Protein AF-A0A401GCV5-F1 (afdb_monomer_lite)

Structure (mmCIF, N/CA/C/O backbone):
data_AF-A0A401GCV5-F1
#
_entry.id   AF-A0A401GCV5-F1
#
loop_
_atom_site.group_PDB
_atom_site.id
_atom_site.type_symbol
_atom_site.label_atom_id
_atom_site.label_alt_id
_atom_site.label_comp_id
_atom_site.label_asym_id
_atom_site.label_entity_id
_atom_site.label_seq_id
_atom_site.pdbx_PDB_ins_code
_atom_site.Cartn_x
_atom_site.Cartn_y
_atom_site.Cartn_z
_atom_site.occupancy
_atom_site.B_iso_or_equiv
_atom_site.auth_seq_id
_atom_site.auth_comp_id
_atom_site.auth_asym_id
_atom_site.auth_atom_id
_atom_site.pdbx_PDB_model_num
ATOM 1 N N . MET A 1 1 ? -17.778 -11.664 21.104 1.00 56.47 1 MET A N 1
ATOM 2 C CA . MET A 1 1 ? -16.747 -10.662 20.744 1.00 56.47 1 MET A CA 1
ATOM 3 C C . MET A 1 1 ? -17.170 -9.299 21.269 1.00 56.47 1 MET A C 1
ATOM 5 O O . MET A 1 1 ? -18.373 -9.057 21.283 1.00 56.47 1 MET A O 1
ATOM 9 N N . PRO A 1 2 ? -16.244 -8.421 21.695 1.00 77.00 2 PRO A N 1
ATOM 10 C CA . PRO A 1 2 ? -16.592 -7.054 22.079 1.00 77.00 2 PRO A CA 1
ATOM 11 C C . PRO A 1 2 ? -17.279 -6.337 20.908 1.00 77.00 2 PRO A C 1
ATOM 13 O O . PRO A 1 2 ? -16.790 -6.402 19.779 1.00 77.00 2 PRO A O 1
ATOM 16 N N . SER A 1 3 ? -18.398 -5.657 21.162 1.00 80.06 3 SER A N 1
ATOM 17 C CA . SER A 1 3 ? -19.219 -4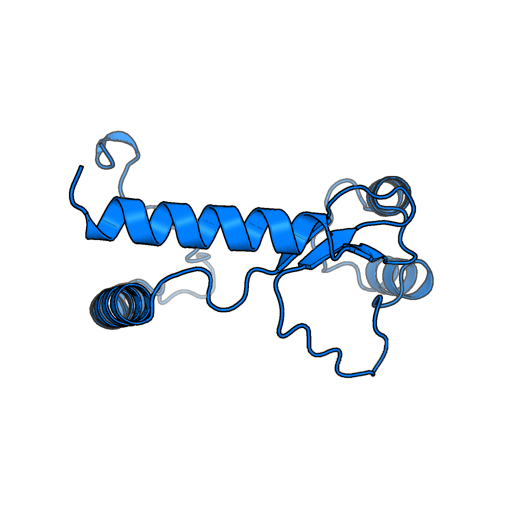.990 20.134 1.00 80.06 3 SER A CA 1
ATOM 18 C C . SER A 1 3 ? -18.423 -4.011 19.261 1.00 80.06 3 SER A C 1
ATOM 20 O O . SER A 1 3 ? -18.640 -3.940 18.054 1.00 80.06 3 SER A O 1
ATOM 22 N N . ALA A 1 4 ? -17.446 -3.318 19.850 1.00 80.56 4 ALA A N 1
ATOM 23 C CA . ALA A 1 4 ? -16.572 -2.378 19.152 1.00 80.56 4 ALA A CA 1
ATOM 24 C C . ALA A 1 4 ? -15.682 -3.046 18.088 1.00 80.56 4 ALA A C 1
ATOM 26 O O . ALA A 1 4 ? -15.477 -2.480 17.018 1.00 80.56 4 ALA A O 1
ATOM 27 N N . VAL A 1 5 ? -15.187 -4.261 18.354 1.00 85.69 5 VAL A N 1
ATOM 28 C CA . VAL A 1 5 ? -14.354 -5.006 17.394 1.00 85.69 5 VAL A CA 1
ATOM 29 C C . VAL A 1 5 ? -15.197 -5.448 16.203 1.00 85.69 5 VAL A C 1
ATOM 31 O O . VAL A 1 5 ? -14.773 -5.297 15.064 1.00 85.69 5 VAL A O 1
ATOM 34 N N . LEU A 1 6 ? -16.417 -5.930 16.456 1.00 89.00 6 LEU A N 1
ATOM 35 C CA . LEU A 1 6 ? -17.340 -6.329 15.393 1.00 89.00 6 LEU A CA 1
ATOM 36 C C . LEU A 1 6 ? -17.688 -5.146 14.474 1.00 89.00 6 LEU A C 1
ATOM 38 O O . LEU A 1 6 ? -17.684 -5.292 13.254 1.00 89.00 6 LEU A O 1
ATOM 42 N N . LEU A 1 7 ? -17.958 -3.973 15.055 1.00 87.75 7 LEU A N 1
ATOM 43 C CA . LEU A 1 7 ? -18.266 -2.760 14.297 1.00 87.75 7 LEU A CA 1
ATOM 44 C C . LEU A 1 7 ? -17.094 -2.331 13.402 1.00 87.75 7 LEU A C 1
ATOM 46 O O . LEU A 1 7 ? -17.298 -1.999 12.237 1.00 87.75 7 LEU A O 1
ATOM 50 N N . GLU A 1 8 ? -15.871 -2.376 13.932 1.00 90.56 8 GLU A N 1
ATOM 51 C CA . GLU A 1 8 ? -14.658 -2.061 13.176 1.00 90.56 8 GLU A CA 1
ATOM 52 C C . GLU A 1 8 ? -14.432 -3.069 12.038 1.00 90.56 8 GLU A C 1
ATOM 54 O O . GLU A 1 8 ? -14.221 -2.658 10.899 1.00 90.56 8 GLU A O 1
ATOM 59 N N . CYS A 1 9 ? -14.581 -4.375 12.292 1.00 93.25 9 CYS A N 1
ATOM 60 C CA . CYS A 1 9 ? -14.503 -5.406 11.252 1.00 93.25 9 CYS A CA 1
ATOM 61 C C . CYS A 1 9 ? -15.529 -5.191 10.130 1.00 93.25 9 CYS A C 1
ATOM 63 O O . CYS A 1 9 ? -15.184 -5.325 8.956 1.00 93.25 9 CYS A O 1
ATOM 65 N N . ASN A 1 10 ? -16.766 -4.819 10.471 1.00 93.00 10 ASN A N 1
ATOM 66 C CA . ASN A 1 10 ? -17.795 -4.507 9.479 1.00 93.00 10 ASN A CA 1
ATOM 67 C C . ASN A 1 10 ? -17.413 -3.284 8.630 1.00 93.00 10 ASN A C 1
ATOM 69 O O . ASN A 1 10 ? -17.598 -3.304 7.415 1.00 93.00 10 ASN A O 1
ATOM 73 N N . GLY A 1 11 ? -16.840 -2.243 9.245 1.00 93.06 11 GLY A N 1
ATOM 74 C CA . GLY A 1 11 ? -16.338 -1.067 8.528 1.00 93.06 11 GLY A CA 1
ATOM 75 C C . GLY A 1 11 ? -15.183 -1.397 7.577 1.00 93.06 11 GLY A C 1
ATOM 76 O O . GLY A 1 11 ? -15.166 -0.931 6.437 1.00 93.06 11 GLY A O 1
ATOM 77 N N . ILE A 1 12 ? -14.255 -2.257 8.008 1.00 95.75 12 ILE A N 1
ATOM 78 C CA . ILE A 1 12 ? -13.159 -2.752 7.165 1.00 95.75 12 ILE A CA 1
ATOM 79 C C . ILE A 1 12 ? -13.722 -3.538 5.973 1.00 95.75 12 ILE A C 1
ATOM 81 O O . ILE A 1 12 ? -13.324 -3.295 4.834 1.00 95.75 12 ILE A O 1
ATOM 85 N N . ALA A 1 13 ? -14.670 -4.448 6.214 1.00 96.12 13 ALA A N 1
ATOM 86 C CA . ALA A 1 13 ? -15.296 -5.240 5.160 1.00 96.12 13 ALA A CA 1
ATOM 87 C C . ALA A 1 13 ? -16.015 -4.358 4.125 1.00 96.12 13 ALA A C 1
ATOM 89 O O . ALA A 1 13 ? -15.831 -4.550 2.923 1.00 96.12 13 ALA A O 1
ATOM 90 N N . ASP A 1 14 ? -16.772 -3.351 4.568 1.00 95.38 14 ASP A N 1
ATOM 91 C CA . ASP A 1 14 ? -17.426 -2.385 3.677 1.00 95.38 14 ASP A CA 1
ATOM 92 C C . ASP A 1 14 ? -16.408 -1.594 2.833 1.00 95.38 14 ASP A C 1
ATOM 94 O O . ASP A 1 14 ? -16.575 -1.457 1.618 1.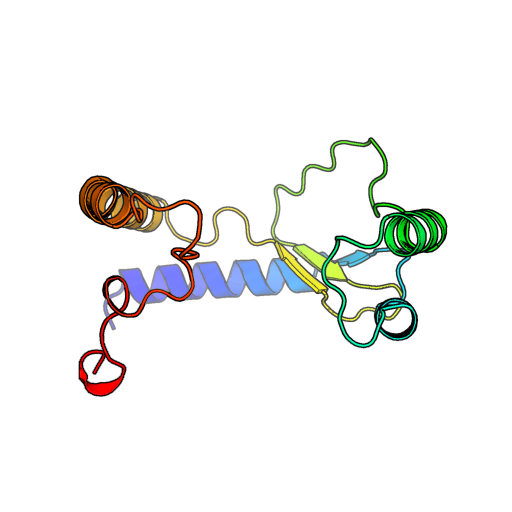00 95.38 14 ASP A O 1
ATOM 98 N N 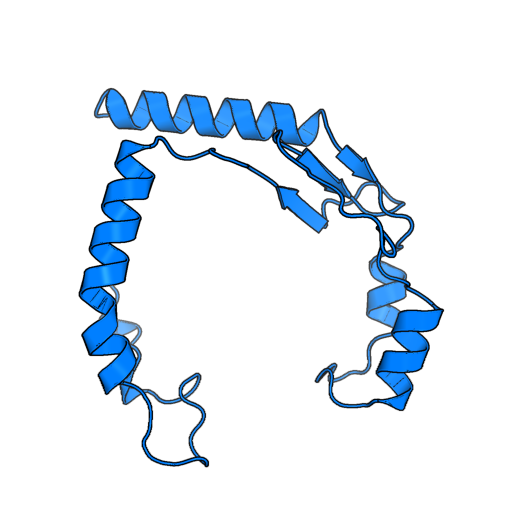. ALA A 1 15 ? -15.305 -1.137 3.435 1.00 96.56 15 ALA A N 1
ATOM 99 C CA . ALA A 1 15 ? -14.237 -0.451 2.709 1.00 96.56 15 ALA A CA 1
ATOM 100 C C . ALA A 1 15 ? -13.579 -1.351 1.649 1.00 96.56 15 ALA A C 1
ATOM 102 O O . ALA A 1 15 ? -13.321 -0.891 0.537 1.00 96.56 15 ALA A O 1
ATOM 103 N N . LEU A 1 16 ? -13.352 -2.632 1.956 1.00 97.06 16 LEU A N 1
ATOM 104 C CA . LEU A 1 16 ? -12.825 -3.607 0.997 1.00 97.06 16 LEU A CA 1
ATOM 105 C C . LEU A 1 16 ? -13.790 -3.820 -0.175 1.00 97.06 16 LEU A C 1
ATOM 107 O O . LEU A 1 16 ? -13.369 -3.800 -1.330 1.00 97.06 16 LEU A O 1
ATOM 111 N N . VAL A 1 17 ? -15.091 -3.956 0.099 1.00 97.50 17 VAL A N 1
ATOM 112 C CA . VAL A 1 17 ? -16.114 -4.084 -0.952 1.00 97.50 17 VAL A CA 1
ATOM 113 C C . VAL A 1 17 ? -16.136 -2.843 -1.846 1.00 97.50 17 VAL A C 1
ATOM 115 O O . VAL A 1 17 ? -16.176 -2.971 -3.072 1.00 97.50 17 VAL A O 1
ATOM 118 N N . LYS A 1 18 ? -16.074 -1.643 -1.258 1.00 97.19 18 LYS A N 1
ATOM 119 C CA . LYS A 1 18 ? -15.979 -0.381 -2.008 1.00 97.19 18 LYS A CA 1
ATOM 120 C C . LYS A 1 18 ? -14.718 -0.328 -2.865 1.00 97.19 18 LYS A C 1
ATOM 122 O O . LYS A 1 18 ? -14.814 0.025 -4.036 1.00 97.19 18 LYS A O 1
ATOM 127 N N . ALA A 1 19 ? -13.575 -0.742 -2.321 1.00 97.62 19 ALA A N 1
ATOM 128 C CA . ALA A 1 19 ? -12.309 -0.754 -3.040 1.00 97.62 19 ALA A CA 1
ATOM 129 C C . ALA A 1 19 ? -12.335 -1.683 -4.261 1.00 97.62 19 ALA A C 1
ATOM 131 O O . ALA A 1 19 ? -11.960 -1.247 -5.346 1.00 97.62 19 ALA A O 1
ATOM 132 N N . ILE A 1 20 ? -12.857 -2.910 -4.122 1.00 96.88 20 ILE A N 1
ATOM 133 C CA . ILE A 1 20 ? -13.020 -3.856 -5.246 1.00 96.88 20 ILE A CA 1
ATOM 134 C C . ILE A 1 20 ? -13.890 -3.255 -6.358 1.00 96.88 20 ILE A C 1
ATOM 136 O O . ILE A 1 20 ? -13.642 -3.473 -7.543 1.00 96.88 20 ILE A O 1
ATOM 140 N N . ARG A 1 21 ? -14.933 -2.508 -5.982 1.00 96.50 21 ARG A N 1
ATOM 141 C CA . ARG A 1 21 ? -15.869 -1.874 -6.924 1.00 96.50 21 ARG A CA 1
ATOM 142 C C . ARG A 1 21 ? -15.325 -0.595 -7.558 1.00 96.50 21 ARG A C 1
ATOM 144 O O . ARG A 1 21 ? -15.922 -0.115 -8.518 1.00 96.50 21 ARG A O 1
ATOM 151 N N . ASN A 1 22 ? -14.216 -0.064 -7.051 1.00 96.19 22 ASN A N 1
ATOM 152 C CA . ASN A 1 22 ? -13.605 1.179 -7.502 1.00 96.19 22 ASN A CA 1
ATOM 153 C C . ASN A 1 22 ? -12.143 0.959 -7.945 1.00 96.19 22 ASN A C 1
ATOM 155 O O . ASN A 1 22 ? -11.212 1.427 -7.282 1.00 96.19 22 ASN A O 1
ATOM 159 N N . PRO A 1 23 ? -11.904 0.207 -9.037 1.00 95.19 23 PRO A N 1
ATOM 160 C CA . PRO A 1 23 ? -10.556 -0.026 -9.525 1.00 95.19 23 PRO A CA 1
ATOM 161 C C . PRO A 1 23 ? -10.007 1.192 -10.279 1.00 95.19 23 PRO A C 1
ATOM 163 O O . PRO A 1 23 ? -10.587 1.646 -11.266 1.00 95.19 23 PRO A O 1
ATOM 166 N N . VAL A 1 24 ? -8.829 1.660 -9.873 1.00 92.94 24 VAL A N 1
ATOM 167 C CA . VAL A 1 24 ? -8.017 2.619 -10.629 1.00 92.94 24 VAL A CA 1
ATOM 168 C C . VAL A 1 24 ? -7.042 1.824 -11.490 1.00 92.94 24 VAL A C 1
ATOM 170 O O . VAL A 1 24 ? -6.130 1.168 -10.984 1.00 92.94 24 VAL A O 1
ATOM 173 N N . ARG A 1 25 ? -7.265 1.845 -12.804 1.00 91.94 25 ARG A N 1
ATOM 174 C CA . ARG A 1 25 ? -6.493 1.050 -13.763 1.00 91.94 25 ARG A CA 1
ATOM 175 C C . ARG A 1 25 ? -5.242 1.790 -14.219 1.00 91.94 25 ARG A C 1
ATOM 177 O O . ARG A 1 25 ? -5.329 2.906 -14.723 1.00 91.94 25 ARG A O 1
ATOM 184 N N . LEU A 1 26 ? -4.103 1.122 -14.098 1.00 89.81 26 LEU A N 1
ATOM 185 C CA . LEU A 1 26 ? -2.818 1.569 -14.613 1.00 89.81 26 LEU A CA 1
ATOM 186 C C . LEU A 1 26 ? -2.593 1.017 -16.027 1.00 89.81 26 LEU A C 1
ATOM 188 O O . LEU A 1 26 ? -3.144 -0.019 -16.402 1.00 89.81 26 LEU A O 1
ATOM 192 N N . GLN A 1 27 ? -1.744 1.692 -16.803 1.00 89.19 27 GLN A N 1
ATOM 193 C CA . GLN A 1 27 ? -1.325 1.223 -18.135 1.00 89.19 27 GLN A CA 1
ATOM 194 C C . GLN A 1 27 ? -0.206 0.174 -18.081 1.00 89.19 27 GLN A C 1
ATOM 196 O O . GLN A 1 27 ? 0.225 -0.333 -19.111 1.00 89.19 27 GLN A O 1
ATOM 201 N N . TRP A 1 28 ? 0.293 -0.133 -16.886 1.00 91.12 28 TRP A N 1
ATOM 202 C CA . TRP A 1 28 ? 1.385 -1.077 -16.698 1.00 91.12 28 TRP A CA 1
ATOM 203 C C . TRP A 1 28 ? 0.921 -2.518 -16.896 1.00 91.12 28 TRP A C 1
ATOM 205 O O . TRP A 1 28 ? -0.175 -2.891 -16.476 1.00 91.12 28 TRP A O 1
ATOM 215 N N . ASP A 1 29 ? 1.801 -3.332 -17.470 1.00 93.44 29 ASP A N 1
ATOM 216 C CA . ASP A 1 29 ? 1.730 -4.789 -17.430 1.00 93.44 29 ASP A CA 1
ATOM 217 C C . ASP A 1 29 ? 2.771 -5.263 -16.419 1.00 93.44 29 ASP A C 1
ATOM 219 O O . ASP A 1 29 ? 3.973 -5.169 -16.681 1.00 93.44 29 ASP A O 1
ATOM 223 N N . ILE A 1 30 ? 2.324 -5.724 -15.249 1.00 91.81 30 ILE A N 1
ATOM 224 C CA . ILE A 1 30 ? 3.259 -6.025 -14.163 1.00 91.81 30 ILE A CA 1
ATOM 225 C C . ILE A 1 30 ? 4.152 -7.233 -14.470 1.00 91.81 30 ILE A C 1
ATOM 227 O O . ILE A 1 30 ? 5.297 -7.246 -14.034 1.00 91.81 30 ILE A O 1
ATOM 231 N N . ASP A 1 31 ? 3.698 -8.198 -15.278 1.00 93.25 31 ASP A N 1
ATOM 232 C CA . ASP A 1 31 ? 4.551 -9.343 -15.640 1.00 93.25 31 ASP A CA 1
ATOM 233 C C . ASP A 1 31 ? 5.692 -8.886 -16.532 1.00 93.25 31 ASP A C 1
ATOM 235 O O . ASP A 1 31 ? 6.855 -9.160 -16.259 1.00 93.25 31 ASP A O 1
ATOM 239 N N . ARG A 1 32 ? 5.372 -8.086 -17.552 1.00 93.50 32 ARG A N 1
ATOM 240 C CA . ARG A 1 32 ? 6.391 -7.532 -18.447 1.00 93.50 32 ARG A CA 1
ATOM 241 C C . ARG A 1 32 ? 7.328 -6.561 -17.734 1.00 93.50 32 ARG A C 1
ATOM 243 O O . ARG A 1 32 ? 8.478 -6.408 -18.156 1.00 93.50 32 ARG A O 1
ATOM 250 N N . TYR A 1 33 ? 6.844 -5.866 -16.704 1.00 91.44 33 TYR A N 1
ATOM 251 C CA . TYR A 1 33 ? 7.695 -5.063 -15.831 1.00 91.44 33 TYR A CA 1
ATOM 252 C C . TYR A 1 33 ? 8.685 -5.960 -15.088 1.00 91.44 33 TYR A C 1
ATOM 254 O O . TYR A 1 33 ? 9.885 -5.718 -15.183 1.00 91.44 33 TYR A O 1
ATOM 262 N N . CYS A 1 34 ? 8.207 -7.031 -14.448 1.00 89.94 34 CYS A N 1
ATOM 263 C CA . CYS A 1 34 ? 9.047 -8.013 -13.763 1.00 89.94 34 CYS A CA 1
ATOM 264 C C . CYS A 1 34 ? 10.085 -8.649 -14.698 1.00 89.94 34 CYS A C 1
ATOM 266 O O . CYS A 1 34 ? 11.249 -8.741 -14.321 1.00 89.94 34 CYS A O 1
ATOM 268 N N . ASP A 1 35 ? 9.710 -8.986 -15.935 1.00 91.06 35 ASP A N 1
ATOM 269 C CA . ASP A 1 35 ? 10.639 -9.500 -16.955 1.00 91.0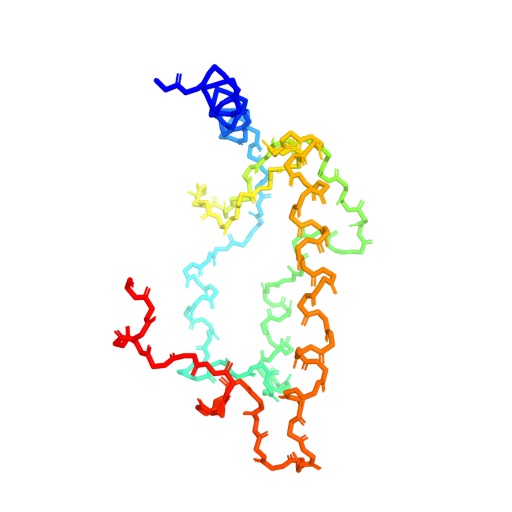6 35 ASP A CA 1
ATOM 270 C C . ASP A 1 35 ? 11.729 -8.487 -17.341 1.00 91.06 35 ASP A C 1
ATOM 272 O O . ASP A 1 35 ? 12.785 -8.856 -17.852 1.00 91.06 35 ASP A O 1
ATOM 276 N N . SER A 1 36 ? 11.462 -7.192 -17.144 1.00 89.38 36 SER A N 1
ATOM 277 C CA . SER A 1 36 ? 12.414 -6.113 -17.429 1.00 89.38 36 SER A CA 1
ATOM 278 C C . SER A 1 36 ? 13.360 -5.836 -16.254 1.00 89.38 36 SER A C 1
ATOM 280 O O . SER A 1 36 ? 14.306 -5.067 -16.419 1.00 89.38 36 SER A O 1
ATOM 282 N N . LEU A 1 37 ? 13.115 -6.418 -15.075 1.00 88.75 37 LEU A N 1
ATOM 283 C CA . LEU A 1 37 ? 13.993 -6.271 -13.918 1.00 88.75 37 LEU A CA 1
ATOM 284 C C . LEU A 1 37 ? 15.248 -7.133 -14.080 1.00 88.75 37 LEU A C 1
ATOM 286 O O . LEU A 1 37 ? 15.228 -8.213 -14.669 1.00 88.75 37 LEU A O 1
ATOM 290 N N . SER A 1 38 ? 16.363 -6.671 -13.517 1.00 81.50 38 SER A N 1
ATOM 291 C CA . SER A 1 38 ? 17.545 -7.520 -13.385 1.00 81.50 38 SER A CA 1
ATOM 292 C C . SER A 1 38 ? 17.301 -8.622 -12.346 1.00 81.50 38 SER A C 1
ATOM 294 O O . SER A 1 38 ? 16.419 -8.520 -11.498 1.00 81.50 38 SER A O 1
ATOM 296 N N . ILE A 1 39 ? 18.154 -9.652 -12.353 1.00 80.81 39 ILE A N 1
ATOM 297 C CA . ILE A 1 39 ? 18.149 -10.737 -11.350 1.00 80.81 39 ILE A CA 1
ATOM 298 C C . ILE A 1 39 ? 18.263 -10.180 -9.914 1.00 80.81 39 ILE A C 1
ATOM 300 O O . ILE A 1 39 ? 17.803 -10.802 -8.959 1.00 80.81 39 ILE A O 1
ATOM 304 N N . GLN A 1 40 ? 18.868 -8.998 -9.758 1.00 81.44 40 GLN A N 1
ATOM 305 C CA . GLN A 1 40 ? 18.996 -8.279 -8.491 1.00 81.44 40 GLN A CA 1
ATOM 306 C C . GLN A 1 40 ? 18.606 -6.806 -8.691 1.00 81.44 40 GLN A C 1
ATOM 308 O O . GLN A 1 40 ? 19.480 -5.966 -8.940 1.00 81.44 40 GLN A O 1
ATOM 313 N N . PRO A 1 41 ? 17.309 -6.469 -8.603 1.00 78.25 41 PRO A N 1
ATOM 314 C CA . PRO A 1 41 ? 16.836 -5.105 -8.781 1.00 78.25 41 PRO A CA 1
ATOM 315 C C . PRO A 1 41 ? 17.143 -4.299 -7.513 1.00 78.25 41 PRO A C 1
ATOM 317 O O . PRO A 1 41 ? 16.355 -4.238 -6.574 1.00 78.25 41 PRO A O 1
ATOM 320 N N . THR A 1 42 ? 18.340 -3.715 -7.451 1.00 84.88 42 THR A N 1
ATOM 321 C CA . THR A 1 42 ? 18.800 -2.938 -6.288 1.00 84.88 42 THR A CA 1
ATOM 322 C C . THR A 1 42 ? 18.334 -1.482 -6.306 1.00 84.88 42 THR A C 1
ATOM 324 O O . THR A 1 42 ? 18.537 -0.774 -5.320 1.00 84.88 42 THR A O 1
ATOM 327 N N . GLY A 1 43 ? 17.767 -1.006 -7.421 1.00 85.56 43 GLY A N 1
ATOM 328 C CA . GLY A 1 43 ? 17.436 0.408 -7.620 1.00 85.56 43 GLY A CA 1
ATOM 329 C C . GLY A 1 43 ? 18.656 1.312 -7.846 1.00 85.56 43 GLY A C 1
ATOM 330 O O . GLY A 1 43 ? 18.530 2.533 -7.846 1.00 85.56 43 GLY A O 1
ATOM 331 N N . GLN A 1 44 ? 19.865 0.746 -7.967 1.00 85.50 44 GLN A N 1
ATOM 332 C CA . GLN A 1 44 ? 21.120 1.515 -8.029 1.00 85.50 44 GLN A CA 1
ATOM 333 C C . GLN A 1 44 ? 21.714 1.603 -9.439 1.00 85.50 44 GLN A C 1
ATOM 335 O O . GLN A 1 44 ? 22.580 2.444 -9.697 1.00 85.50 44 GLN A O 1
ATOM 340 N N . ASN A 1 45 ? 21.270 0.750 -10.365 1.00 88.25 45 ASN A N 1
ATOM 341 C CA . ASN A 1 45 ? 21.751 0.769 -11.741 1.00 88.25 45 ASN A CA 1
ATOM 342 C C . ASN A 1 45 ? 21.035 1.870 -12.531 1.00 88.25 45 ASN A C 1
ATOM 344 O O . ASN A 1 45 ? 20.003 1.628 -13.143 1.00 88.25 45 ASN A O 1
ATOM 348 N N . LYS A 1 46 ? 21.621 3.070 -12.557 1.00 91.50 46 LYS A N 1
ATOM 349 C CA . LYS A 1 46 ? 21.034 4.253 -13.212 1.00 91.50 46 LYS A CA 1
ATOM 350 C C . LYS A 1 46 ? 20.624 4.033 -14.671 1.00 91.50 46 LYS A C 1
ATOM 352 O O . LYS A 1 46 ? 19.653 4.637 -15.105 1.00 91.50 46 LYS A O 1
ATOM 357 N N . VAL A 1 47 ? 21.363 3.211 -15.423 1.00 91.44 47 VAL A N 1
ATOM 358 C CA . VAL A 1 47 ? 21.039 2.929 -16.832 1.00 91.44 47 VAL A CA 1
ATOM 359 C C . VAL A 1 47 ? 19.764 2.097 -16.911 1.00 91.44 47 VAL A C 1
ATOM 361 O O . VAL A 1 47 ? 18.835 2.479 -17.613 1.00 91.44 47 VAL A O 1
ATOM 364 N N . LEU A 1 48 ? 19.693 1.018 -16.127 1.00 90.06 48 LEU A N 1
ATOM 365 C CA . LEU A 1 48 ? 18.499 0.180 -16.043 1.00 90.06 48 LEU A CA 1
ATOM 366 C C . LEU A 1 48 ? 17.293 0.968 -15.515 1.00 90.06 48 LEU A C 1
ATOM 368 O O . LEU A 1 48 ? 16.221 0.882 -16.097 1.00 90.06 48 LEU A O 1
ATOM 372 N N . GLU A 1 49 ? 17.460 1.765 -14.457 1.00 91.38 49 GLU A N 1
ATOM 373 C CA . GLU A 1 49 ? 16.369 2.576 -13.901 1.00 91.38 49 GLU A CA 1
ATOM 374 C C . GLU A 1 49 ? 15.827 3.583 -14.927 1.00 91.38 49 GLU A C 1
ATOM 376 O O . GLU A 1 49 ? 14.616 3.709 -15.077 1.00 91.38 49 GLU A O 1
ATOM 381 N N . ALA A 1 50 ? 16.700 4.238 -15.703 1.00 91.62 50 ALA A N 1
ATOM 382 C CA . ALA A 1 50 ? 16.274 5.145 -16.770 1.00 91.62 50 ALA A CA 1
ATOM 383 C C . ALA A 1 50 ? 15.538 4.409 -17.908 1.00 91.62 50 ALA A C 1
ATOM 385 O O . ALA A 1 50 ? 14.565 4.920 -18.467 1.00 91.62 50 ALA A O 1
ATOM 386 N N . GLU A 1 51 ? 15.974 3.195 -18.259 1.00 91.69 51 GLU A N 1
ATOM 387 C CA . GLU A 1 51 ? 15.272 2.355 -19.234 1.00 91.69 51 GLU A CA 1
ATOM 388 C C . GLU A 1 51 ? 13.898 1.906 -18.725 1.00 91.69 51 GLU A C 1
ATOM 390 O O . GLU A 1 51 ? 12.923 1.938 -19.485 1.00 91.69 51 GLU A O 1
ATOM 395 N N . LEU A 1 52 ? 13.815 1.522 -17.448 1.00 91.44 52 LEU A N 1
ATOM 396 C CA . LEU A 1 52 ? 12.573 1.148 -16.783 1.00 91.44 52 LEU A CA 1
ATOM 397 C C . LEU A 1 52 ? 11.611 2.330 -16.725 1.00 91.44 52 LEU A C 1
ATOM 399 O O . LEU A 1 52 ? 10.469 2.162 -17.128 1.00 91.44 52 LEU A O 1
ATOM 403 N N . GLU A 1 53 ? 12.057 3.518 -16.322 1.00 90.31 53 GLU A N 1
ATOM 404 C CA . GLU A 1 53 ? 11.224 4.725 -16.270 1.00 90.31 53 GLU A CA 1
ATOM 405 C C . GLU A 1 53 ? 10.688 5.109 -17.656 1.00 90.31 53 GLU A C 1
ATOM 407 O O . GLU A 1 53 ? 9.508 5.423 -17.811 1.00 90.31 53 GLU A O 1
ATOM 412 N N . ARG A 1 54 ? 11.516 5.003 -18.703 1.00 89.94 54 ARG A N 1
ATOM 413 C CA . ARG A 1 54 ? 11.082 5.268 -20.083 1.00 89.94 54 ARG A CA 1
ATOM 414 C C . ARG A 1 54 ? 10.017 4.277 -20.559 1.00 89.94 54 ARG A C 1
ATOM 416 O O . ARG A 1 54 ? 9.112 4.656 -21.301 1.00 89.94 54 ARG A O 1
ATOM 423 N N . LYS A 1 55 ? 10.156 2.997 -20.204 1.00 90.38 55 LYS A N 1
ATOM 424 C CA . LYS A 1 55 ? 9.248 1.920 -20.637 1.00 90.38 55 LYS A CA 1
ATOM 425 C C . LYS A 1 55 ? 7.986 1.840 -19.771 1.00 90.38 55 LYS A C 1
ATOM 427 O O . LYS A 1 55 ? 6.922 1.486 -20.274 1.00 90.38 55 LYS A O 1
ATOM 432 N N . TRP A 1 56 ? 8.112 2.189 -18.497 1.00 89.81 56 TRP A N 1
ATOM 433 C CA . TRP A 1 56 ? 7.109 2.079 -17.444 1.00 89.81 56 TRP A CA 1
ATOM 434 C C . TRP A 1 56 ? 7.023 3.408 -16.679 1.00 89.81 56 TRP A C 1
ATOM 436 O O . TRP A 1 56 ? 7.395 3.479 -15.506 1.00 89.81 56 TRP A O 1
ATOM 446 N N . PRO A 1 57 ? 6.556 4.488 -17.332 1.00 87.44 57 PRO A N 1
ATOM 447 C CA . PRO A 1 57 ? 6.519 5.805 -16.711 1.00 87.44 57 PRO A CA 1
ATOM 448 C C . PRO A 1 57 ? 5.566 5.815 -15.512 1.00 87.44 57 PRO A C 1
ATOM 450 O O . PRO A 1 57 ? 4.598 5.041 -15.507 1.00 87.44 57 PRO A O 1
ATOM 453 N N . PRO A 1 58 ? 5.782 6.701 -14.519 1.00 83.62 58 PRO A N 1
ATOM 454 C CA . PRO A 1 58 ? 4.885 6.844 -13.383 1.00 83.62 58 PRO A CA 1
ATOM 455 C C . PRO A 1 58 ? 3.421 6.923 -13.841 1.00 83.62 58 PRO A C 1
ATOM 457 O O . PRO A 1 58 ? 3.088 7.749 -14.695 1.00 83.62 58 PRO A O 1
ATOM 460 N N . PRO A 1 59 ? 2.528 6.083 -13.291 1.00 77.31 59 PRO A N 1
ATOM 461 C CA . PRO A 1 59 ? 1.181 5.882 -13.830 1.00 77.31 59 PRO A CA 1
ATOM 462 C C . PRO A 1 59 ? 0.303 7.139 -13.828 1.00 77.31 59 PRO A C 1
ATOM 464 O O . PRO A 1 59 ? -0.716 7.181 -14.513 1.00 77.31 59 PRO A O 1
ATOM 467 N N . PHE A 1 60 ? 0.685 8.144 -13.045 1.00 78.56 60 PHE A N 1
ATOM 468 C CA . PHE A 1 60 ? -0.074 9.367 -12.812 1.00 78.56 60 PHE A CA 1
ATOM 469 C C . PHE A 1 60 ? 0.652 10.630 -13.307 1.00 78.56 60 PHE A C 1
ATOM 471 O O . PHE A 1 60 ? 0.131 11.734 -13.162 1.00 78.56 60 PHE A O 1
ATOM 478 N N . GLY A 1 61 ? 1.829 10.476 -13.929 1.00 74.19 61 GLY A N 1
ATOM 479 C CA . GLY A 1 61 ? 2.659 11.597 -14.373 1.00 74.19 61 GLY A CA 1
ATOM 480 C C . GLY A 1 61 ? 2.932 12.604 -13.250 1.00 74.19 61 GLY A C 1
ATOM 481 O O . GLY A 1 61 ? 3.133 12.220 -12.101 1.00 74.19 61 GLY A O 1
ATOM 482 N N . GLU A 1 62 ? 2.896 13.895 -13.588 1.00 70.50 62 GLU A N 1
ATOM 483 C CA . GLU A 1 62 ? 3.018 15.011 -12.632 1.00 70.50 62 GLU A CA 1
ATOM 484 C C . GLU A 1 62 ? 1.686 15.382 -11.954 1.00 70.50 62 GLU A C 1
ATOM 486 O O . GLU A 1 62 ? 1.633 16.295 -11.131 1.00 70.50 62 GLU A O 1
ATOM 491 N N . SER A 1 63 ? 0.584 14.710 -12.303 1.00 69.94 63 SER A N 1
ATOM 492 C CA . SER A 1 63 ? -0.723 15.027 -11.731 1.00 69.94 63 SER A CA 1
ATOM 493 C C . SER A 1 63 ? -0.837 14.481 -10.313 1.00 69.94 63 SER A C 1
ATOM 495 O O . SER A 1 63 ? -0.658 13.288 -10.064 1.00 69.94 63 SER A O 1
ATOM 497 N N . GLU A 1 64 ? -1.205 15.352 -9.378 1.00 67.94 64 GLU A N 1
ATOM 498 C CA . GLU A 1 64 ? -1.467 14.973 -7.995 1.00 67.94 64 GLU A CA 1
ATOM 499 C C . GLU A 1 64 ? -2.807 14.223 -7.920 1.00 67.94 64 GLU A C 1
ATOM 501 O O . GLU A 1 64 ? -3.882 14.806 -7.765 1.00 67.94 64 GLU A O 1
ATOM 506 N N . ILE A 1 65 ? -2.769 12.900 -8.100 1.00 75.62 65 ILE A N 1
ATOM 507 C CA . ILE A 1 65 ? -3.978 12.085 -7.990 1.00 75.62 65 ILE A CA 1
ATOM 508 C C . ILE A 1 65 ? -4.309 11.878 -6.521 1.00 75.62 65 ILE A C 1
ATOM 510 O O . ILE A 1 65 ? -3.629 11.167 -5.782 1.00 75.62 65 ILE A O 1
ATOM 514 N N . ARG A 1 66 ? -5.428 12.470 -6.114 1.00 81.81 66 ARG A N 1
ATOM 515 C CA . ARG A 1 66 ? -5.995 12.287 -4.786 1.00 81.81 66 ARG A CA 1
ATOM 516 C C . ARG A 1 66 ? -6.997 11.136 -4.794 1.00 81.81 66 ARG A C 1
ATOM 518 O O . ARG A 1 66 ? -8.100 11.274 -5.311 1.00 81.81 66 ARG A O 1
ATOM 525 N N . ILE A 1 67 ? -6.627 10.019 -4.171 1.00 86.44 67 ILE A N 1
ATOM 526 C CA . ILE A 1 67 ? -7.520 8.874 -3.936 1.00 86.44 67 ILE A CA 1
ATOM 527 C C . ILE A 1 67 ? -8.038 8.972 -2.499 1.00 86.44 67 ILE A C 1
ATOM 529 O O . ILE A 1 67 ? -7.373 8.579 -1.543 1.00 86.44 67 ILE A O 1
ATOM 533 N N . ASP A 1 68 ? -9.210 9.579 -2.336 1.00 90.56 68 ASP A N 1
ATOM 534 C CA . ASP A 1 68 ? -9.821 9.878 -1.036 1.00 90.56 68 ASP A CA 1
ATOM 535 C C . ASP A 1 68 ? -10.876 8.848 -0.591 1.00 90.56 68 ASP A C 1
ATOM 537 O O . ASP A 1 68 ? -11.301 8.871 0.573 1.00 90.56 68 ASP A O 1
ATOM 541 N N . GLN A 1 69 ? -11.260 7.944 -1.497 1.00 93.44 69 GLN A N 1
ATOM 542 C CA . GLN A 1 69 ? -12.168 6.819 -1.281 1.00 93.44 69 GLN A CA 1
ATOM 543 C C . GLN A 1 69 ? -11.430 5.477 -1.374 1.00 93.44 69 GLN A C 1
ATOM 545 O O . GLN A 1 69 ? -10.393 5.397 -2.034 1.00 93.44 69 GLN A O 1
ATOM 550 N N . PRO A 1 70 ? -11.960 4.404 -0.753 1.00 97.00 70 PRO A N 1
ATOM 551 C CA . PRO A 1 70 ? -11.435 3.062 -0.952 1.00 97.00 70 PRO A CA 1
ATOM 552 C C . PRO A 1 70 ? -11.363 2.691 -2.436 1.00 97.00 70 PRO A C 1
ATOM 554 O O . PRO A 1 70 ? -12.336 2.858 -3.176 1.00 97.00 70 PRO A O 1
ATOM 557 N N . ALA A 1 71 ? -10.207 2.195 -2.864 1.00 96.62 71 ALA A N 1
ATOM 558 C CA . ALA A 1 71 ? -9.929 1.826 -4.246 1.00 96.62 71 ALA A CA 1
ATOM 559 C C . ALA A 1 71 ? -8.899 0.695 -4.308 1.00 96.62 71 ALA A C 1
ATOM 561 O O . ALA A 1 71 ? -8.067 0.540 -3.412 1.00 96.62 71 ALA A O 1
ATOM 562 N N . THR A 1 72 ? -8.911 -0.071 -5.392 1.00 97.31 72 THR A N 1
ATOM 563 C CA . THR A 1 72 ? -7.788 -0.947 -5.757 1.00 97.31 72 THR A CA 1
ATOM 564 C C . THR A 1 72 ? -7.015 -0.329 -6.912 1.00 97.31 72 THR A C 1
ATOM 566 O O . THR A 1 72 ? -7.624 0.037 -7.916 1.00 97.31 72 THR A O 1
ATOM 569 N N . LEU A 1 73 ? -5.687 -0.263 -6.820 1.00 94.44 73 LEU A N 1
ATOM 570 C CA . LEU A 1 73 ? -4.848 -0.047 -7.998 1.00 94.44 73 LEU A CA 1
ATOM 571 C C . LEU A 1 73 ? -4.708 -1.375 -8.731 1.00 94.44 73 LEU A C 1
ATOM 573 O O . LEU A 1 73 ? -4.304 -2.370 -8.124 1.00 94.44 73 LEU A O 1
ATOM 577 N N . VAL A 1 74 ? -5.034 -1.389 -10.019 1.00 95.69 74 VAL A N 1
ATOM 578 C CA . VAL A 1 74 ? -4.947 -2.596 -10.845 1.00 95.69 74 VAL A CA 1
ATOM 579 C C . VAL A 1 74 ? -4.102 -2.363 -12.087 1.00 95.69 74 VAL A C 1
ATOM 581 O O . VAL A 1 74 ? -4.098 -1.265 -12.638 1.00 95.69 74 VAL A O 1
ATOM 584 N N . ASP A 1 75 ? -3.402 -3.395 -12.542 1.00 94.62 75 ASP A N 1
ATOM 585 C CA . ASP A 1 75 ? -2.644 -3.352 -13.793 1.00 94.62 75 ASP A CA 1
ATOM 586 C C . ASP A 1 75 ? -3.570 -3.383 -15.029 1.00 94.62 75 ASP A C 1
ATOM 588 O O . ASP A 1 75 ? -4.806 -3.450 -14.929 1.00 94.62 75 ASP A O 1
ATOM 592 N N . MET A 1 76 ? -2.983 -3.364 -16.227 1.00 93.75 76 MET A N 1
ATOM 593 C CA . MET A 1 76 ? -3.754 -3.413 -17.466 1.00 93.75 76 MET A CA 1
ATOM 594 C C . MET A 1 76 ? -4.552 -4.718 -17.636 1.00 93.75 76 MET A C 1
ATOM 596 O O . MET A 1 76 ? -5.551 -4.711 -18.354 1.00 93.75 76 MET A O 1
ATOM 600 N N . HIS A 1 77 ? -4.184 -5.797 -16.945 1.00 96.06 77 HIS A N 1
ATOM 601 C CA . HIS A 1 77 ? -4.872 -7.093 -16.936 1.00 96.06 77 HIS A CA 1
ATOM 602 C C . HIS A 1 77 ? -5.809 -7.266 -15.728 1.00 96.06 77 HIS A C 1
ATOM 604 O O . HIS A 1 77 ? -6.322 -8.358 -15.494 1.00 96.06 77 HIS A O 1
ATOM 610 N N . ARG A 1 78 ? -6.094 -6.179 -14.993 1.00 94.25 78 ARG A N 1
ATOM 611 C CA . ARG A 1 78 ? -6.954 -6.127 -13.794 1.00 94.25 78 ARG A CA 1
ATOM 612 C C . ARG A 1 78 ? -6.418 -6.888 -12.577 1.00 94.25 78 ARG A C 1
ATOM 614 O O . ARG A 1 78 ? -7.182 -7.200 -11.664 1.00 94.25 78 ARG A O 1
ATOM 621 N N . ARG A 1 79 ? -5.118 -7.155 -12.520 1.00 95.50 79 ARG A N 1
ATOM 622 C CA . ARG A 1 79 ? -4.473 -7.721 -11.333 1.00 95.50 79 ARG A CA 1
ATOM 623 C C . ARG A 1 79 ? -4.289 -6.639 -10.291 1.00 95.50 79 ARG A C 1
ATOM 625 O O . ARG A 1 79 ? -3.832 -5.545 -10.610 1.00 95.50 79 ARG A O 1
ATOM 632 N N . ILE A 1 80 ? -4.658 -6.941 -9.051 1.00 95.56 80 ILE A N 1
ATOM 633 C CA . ILE A 1 80 ? -4.565 -5.986 -7.947 1.00 95.56 80 ILE A CA 1
ATOM 634 C C . ILE A 1 80 ? -3.097 -5.819 -7.559 1.00 95.56 80 ILE A C 1
ATOM 636 O O . ILE A 1 80 ? -2.458 -6.769 -7.118 1.00 95.56 80 ILE A O 1
ATOM 640 N N . LEU A 1 81 ? -2.590 -4.597 -7.711 1.00 93.38 81 LEU A N 1
ATOM 641 C CA . LEU A 1 81 ? -1.233 -4.205 -7.331 1.00 93.38 81 LEU A CA 1
ATOM 642 C C . LEU A 1 81 ? -1.197 -3.636 -5.912 1.00 93.38 81 LEU A C 1
ATOM 644 O O . LEU A 1 81 ? -0.258 -3.883 -5.163 1.00 93.38 81 LEU A O 1
ATOM 648 N N . ALA A 1 82 ? -2.225 -2.872 -5.536 1.00 93.69 82 ALA A N 1
ATOM 649 C CA . ALA A 1 82 ? -2.328 -2.284 -4.209 1.00 93.69 82 ALA A CA 1
ATOM 650 C C . ALA A 1 82 ? -3.782 -2.037 -3.801 1.00 93.69 82 ALA A C 1
ATOM 652 O O . ALA A 1 82 ? -4.651 -1.765 -4.633 1.00 93.69 82 ALA A O 1
ATOM 653 N N . TRP A 1 83 ? -4.017 -2.062 -2.493 1.00 96.25 83 TRP A N 1
ATOM 654 C CA . TRP A 1 83 ? -5.259 -1.618 -1.872 1.00 96.25 83 TRP A CA 1
ATOM 655 C C . TRP A 1 83 ? -5.050 -0.239 -1.260 1.00 96.25 83 TRP A C 1
ATOM 657 O O . TRP A 1 83 ? -4.140 -0.044 -0.456 1.00 96.25 83 TRP A O 1
ATOM 667 N N . ILE A 1 84 ? -5.913 0.709 -1.607 1.00 94.88 84 ILE A N 1
ATOM 668 C CA . ILE A 1 84 ? -5.935 2.047 -1.025 1.00 94.88 84 ILE A CA 1
ATOM 669 C C . ILE A 1 84 ? -7.190 2.129 -0.170 1.00 94.88 84 ILE A C 1
ATOM 671 O O . ILE A 1 84 ? -8.300 2.191 -0.688 1.00 94.88 84 ILE A O 1
ATOM 675 N N . LEU A 1 85 ? -7.018 2.081 1.151 1.00 95.69 85 LEU A N 1
ATOM 676 C CA . LEU A 1 85 ? -8.114 1.991 2.121 1.00 95.69 85 LEU A CA 1
ATOM 677 C C . LEU A 1 85 ? -8.048 3.173 3.100 1.00 95.69 85 LEU A C 1
ATOM 679 O O . LEU A 1 85 ? -7.652 3.015 4.259 1.00 95.69 85 LEU A O 1
ATOM 683 N N . PRO A 1 86 ? -8.390 4.390 2.643 1.00 93.06 86 PRO A N 1
ATOM 684 C CA . PRO A 1 86 ? -8.316 5.570 3.483 1.00 93.06 86 PRO A CA 1
ATOM 685 C C . PRO A 1 86 ? -9.324 5.451 4.629 1.00 93.06 86 PRO A C 1
ATOM 687 O O . PRO A 1 86 ? -10.483 5.099 4.417 1.00 93.06 86 PRO A O 1
ATOM 690 N N . ARG A 1 87 ? -8.884 5.785 5.851 1.00 88.50 87 ARG A N 1
ATOM 691 C CA . ARG A 1 87 ? -9.723 5.811 7.069 1.00 88.50 87 ARG A CA 1
ATOM 692 C C . ARG A 1 87 ? -10.424 4.477 7.382 1.00 88.50 87 ARG A C 1
ATOM 694 O O . ARG A 1 87 ? -11.497 4.472 7.972 1.00 88.50 87 ARG A O 1
ATOM 701 N N . VAL A 1 88 ? -9.813 3.353 7.003 1.00 93.12 88 VAL A N 1
ATOM 702 C CA . VAL A 1 88 ? -10.383 2.012 7.223 1.00 93.12 88 VAL A CA 1
ATOM 703 C C . VAL A 1 88 ? -10.447 1.610 8.702 1.00 93.12 88 VAL A C 1
ATOM 705 O O . VAL A 1 88 ? -11.296 0.820 9.098 1.00 93.12 88 VAL A O 1
ATOM 708 N N . LEU A 1 89 ? -9.569 2.185 9.527 1.00 91.06 89 LEU A N 1
ATOM 709 C CA . LEU A 1 89 ? -9.587 2.036 10.981 1.00 91.06 89 LEU A CA 1
ATOM 710 C C . LEU A 1 89 ? -10.389 3.169 11.616 1.00 91.06 89 LEU A C 1
ATOM 712 O O . LEU A 1 89 ? -10.309 4.312 11.159 1.00 91.06 89 LEU A O 1
ATOM 716 N N . ILE A 1 90 ? -11.091 2.895 12.714 1.00 90.00 90 ILE A N 1
ATOM 717 C CA . ILE A 1 90 ? -11.826 3.948 13.430 1.00 90.00 90 ILE A CA 1
ATOM 718 C C . ILE A 1 90 ? -10.854 4.965 14.071 1.00 90.00 90 ILE A C 1
ATOM 720 O O . ILE A 1 90 ? -9.738 4.590 14.447 1.00 90.00 90 ILE A O 1
ATOM 724 N N . PRO A 1 91 ? -11.242 6.245 14.239 1.00 90.50 91 PRO A N 1
ATOM 725 C CA . PRO A 1 91 ? -10.350 7.292 14.758 1.00 90.50 91 PRO A CA 1
ATOM 726 C C . PRO A 1 91 ? -9.687 6.952 16.101 1.00 90.50 91 PRO A C 1
ATOM 728 O O . PRO A 1 91 ? -8.488 7.178 16.286 1.00 90.50 91 PRO A O 1
ATOM 731 N N . ASP A 1 92 ? -10.430 6.332 17.017 1.00 91.06 92 ASP A N 1
ATOM 732 C CA . ASP A 1 92 ? -9.915 5.895 18.317 1.00 91.06 92 ASP A CA 1
ATOM 733 C C . ASP A 1 92 ? -8.772 4.883 18.182 1.00 91.06 92 ASP A C 1
ATOM 735 O O . ASP A 1 92 ? -7.775 4.957 18.905 1.00 91.06 92 ASP A O 1
ATOM 739 N N . ARG A 1 93 ? -8.886 3.942 17.236 1.00 91.06 93 ARG A N 1
ATOM 740 C CA . ARG A 1 93 ? -7.843 2.951 16.949 1.00 91.06 93 ARG A CA 1
ATOM 741 C C . ARG A 1 93 ? -6.595 3.631 16.406 1.00 91.06 93 ARG A C 1
ATOM 743 O O . ARG A 1 93 ? -5.503 3.364 16.902 1.00 91.06 93 ARG A O 1
ATOM 750 N N . GLN A 1 94 ? -6.762 4.533 15.439 1.00 92.69 94 GLN A N 1
ATOM 751 C CA . GLN A 1 94 ? -5.656 5.304 14.869 1.00 92.69 94 GLN A CA 1
ATOM 752 C C . GLN A 1 94 ? -4.927 6.111 15.952 1.00 92.69 94 GLN A C 1
ATOM 754 O O . GLN A 1 94 ? -3.699 6.113 16.005 1.00 92.69 94 GLN A O 1
ATOM 759 N N . THR A 1 95 ? -5.677 6.730 16.866 1.00 94.25 95 THR A N 1
ATOM 760 C CA . THR A 1 95 ? -5.125 7.507 17.983 1.00 94.25 95 THR A CA 1
ATOM 761 C C . THR A 1 95 ? -4.318 6.626 18.935 1.00 94.25 95 THR A C 1
ATOM 763 O O . THR A 1 95 ? -3.185 6.970 19.274 1.00 94.25 95 THR A O 1
ATOM 766 N N . LYS A 1 96 ? -4.851 5.457 19.315 1.00 93.00 96 LYS A N 1
ATOM 767 C CA . LYS A 1 96 ? -4.137 4.481 20.156 1.00 93.00 96 LYS A CA 1
ATOM 768 C C . LYS A 1 96 ? -2.855 3.981 19.486 1.00 93.00 96 LYS A C 1
ATOM 770 O O . LYS A 1 96 ? -1.809 3.946 20.128 1.00 93.00 96 LYS A O 1
ATOM 775 N N . MET A 1 97 ? -2.912 3.651 18.194 1.00 92.94 97 MET A N 1
ATOM 776 C CA . MET A 1 97 ? -1.734 3.241 17.418 1.00 92.94 97 MET A CA 1
ATOM 777 C C . MET A 1 97 ? -0.685 4.354 17.351 1.00 92.94 97 MET A C 1
ATOM 779 O O . MET A 1 97 ? 0.500 4.092 17.553 1.00 92.94 97 MET A O 1
ATOM 783 N N . LEU A 1 98 ? -1.103 5.601 17.123 1.00 92.88 98 LEU A N 1
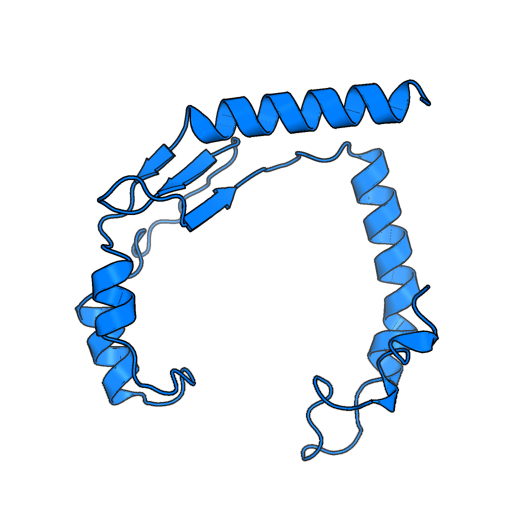ATOM 784 C CA . LEU A 1 98 ? -0.205 6.754 17.098 1.00 92.88 98 LEU A CA 1
ATOM 785 C C . LEU A 1 98 ? 0.474 6.974 18.455 1.00 92.88 98 LEU A C 1
ATOM 787 O O . LEU A 1 98 ? 1.684 7.187 18.501 1.00 92.88 98 LEU A O 1
ATOM 791 N N . GLN A 1 99 ? -0.278 6.911 19.556 1.00 93.62 99 GLN A N 1
ATOM 792 C CA . GLN A 1 99 ? 0.271 7.043 20.909 1.00 93.62 99 GLN A CA 1
ATOM 793 C C . GLN A 1 99 ? 1.282 5.934 21.216 1.00 93.62 99 GLN A C 1
ATOM 795 O O . GLN A 1 99 ? 2.391 6.233 21.657 1.00 93.62 99 GLN A O 1
ATOM 800 N N . ALA A 1 100 ? 0.942 4.678 20.909 1.00 90.00 100 ALA A N 1
ATOM 801 C CA . ALA A 1 100 ? 1.845 3.544 21.089 1.00 90.00 100 ALA A CA 1
ATOM 802 C C . ALA A 1 100 ? 3.128 3.701 20.252 1.00 90.00 100 ALA A C 1
ATOM 804 O O . ALA A 1 100 ? 4.233 3.549 20.765 1.00 90.00 100 ALA A O 1
ATOM 805 N N . THR A 1 101 ? 2.999 4.107 18.986 1.00 87.44 101 THR A N 1
ATOM 806 C CA . THR A 1 101 ? 4.146 4.323 18.088 1.00 87.44 101 THR A CA 1
ATOM 807 C C . THR A 1 101 ? 5.039 5.469 18.569 1.00 87.44 101 THR A C 1
ATOM 809 O O . THR A 1 101 ? 6.263 5.374 18.504 1.00 87.44 101 THR A O 1
ATOM 812 N N . ARG A 1 102 ? 4.455 6.551 19.104 1.00 87.00 102 ARG A N 1
ATOM 813 C CA . ARG A 1 102 ? 5.217 7.657 19.707 1.00 87.00 102 ARG A CA 1
ATOM 814 C C . ARG A 1 102 ? 6.000 7.208 20.936 1.00 87.00 102 ARG A C 1
ATOM 816 O O . ARG A 1 102 ? 7.143 7.622 21.090 1.00 87.00 102 ARG A O 1
ATOM 823 N N . ALA A 1 103 ? 5.419 6.350 21.772 1.00 82.88 103 ALA A N 1
ATOM 824 C CA . ALA A 1 103 ? 6.107 5.808 22.942 1.00 82.88 103 ALA A CA 1
ATOM 825 C C . ALA A 1 103 ? 7.316 4.932 22.565 1.00 82.88 103 ALA A C 1
ATOM 827 O O . ALA A 1 103 ? 8.294 4.895 23.304 1.00 82.88 103 ALA A O 1
ATOM 828 N N . LEU A 1 104 ? 7.289 4.289 21.392 1.00 81.56 104 LEU A N 1
ATOM 829 C CA . LEU A 1 104 ? 8.417 3.515 20.858 1.00 81.56 104 LEU A CA 1
ATOM 830 C C . LEU A 1 104 ? 9.532 4.386 20.259 1.00 81.56 104 LEU A C 1
ATOM 832 O O . LEU A 1 104 ? 10.649 3.907 20.065 1.00 81.56 104 LEU A O 1
ATOM 836 N N . HIS A 1 105 ? 9.266 5.662 19.968 1.00 79.38 105 HIS A N 1
ATOM 837 C CA . HIS A 1 105 ? 10.211 6.530 19.265 1.00 79.38 105 HIS A CA 1
ATOM 838 C C . HIS A 1 105 ? 11.580 6.666 19.960 1.00 79.38 105 HIS A C 1
ATOM 840 O O . HIS A 1 105 ? 12.588 6.542 19.264 1.00 79.38 105 HIS A O 1
ATOM 846 N N . PRO A 1 106 ? 11.675 6.858 21.294 1.00 78.88 106 PRO A N 1
ATOM 847 C CA . PRO A 1 106 ? 12.969 6.936 21.973 1.00 78.88 106 PRO A CA 1
ATOM 848 C C . PRO A 1 106 ? 13.771 5.636 21.861 1.00 78.88 106 PRO A C 1
ATOM 850 O O . PRO A 1 106 ? 14.980 5.686 21.650 1.00 78.88 106 PRO A O 1
ATOM 853 N N . ALA A 1 107 ? 13.100 4.483 21.941 1.00 77.50 107 ALA A N 1
ATOM 854 C CA . ALA A 1 107 ? 13.743 3.179 21.808 1.00 77.50 107 ALA A CA 1
ATOM 855 C C . ALA A 1 107 ? 14.302 2.977 20.391 1.00 77.50 107 ALA A C 1
ATOM 857 O O . ALA A 1 107 ? 15.464 2.615 20.241 1.00 77.50 107 ALA A O 1
ATOM 858 N N . ILE A 1 108 ? 13.524 3.314 19.355 1.00 73.25 108 ILE A N 1
ATOM 859 C CA . ILE A 1 108 ? 13.968 3.253 17.950 1.00 73.25 108 ILE A CA 1
ATOM 860 C C . ILE A 1 108 ? 15.103 4.253 17.673 1.00 73.25 108 ILE A C 1
ATOM 862 O O . ILE A 1 108 ? 16.009 3.993 16.883 1.00 73.25 108 ILE A O 1
ATOM 866 N N . ALA A 1 109 ? 15.071 5.431 18.298 1.00 71.12 109 ALA A N 1
ATOM 867 C CA . ALA A 1 109 ? 16.131 6.422 18.148 1.00 71.12 109 ALA A CA 1
ATOM 868 C C . ALA A 1 109 ? 17.444 5.951 18.793 1.00 71.12 109 ALA A C 1
ATOM 870 O O . ALA A 1 109 ? 18.502 6.094 18.182 1.00 71.12 109 ALA A O 1
ATOM 871 N N . ALA A 1 110 ? 17.367 5.354 19.987 1.00 70.19 110 ALA A N 1
ATOM 872 C CA . ALA A 1 110 ? 18.508 4.758 20.680 1.00 70.19 110 ALA A CA 1
ATOM 873 C C . ALA A 1 110 ? 19.039 3.500 19.971 1.00 70.19 110 ALA A C 1
ATOM 875 O O . ALA A 1 110 ? 20.225 3.195 20.054 1.00 70.19 110 ALA A O 1
ATOM 876 N N . SER A 1 111 ? 18.180 2.801 19.225 1.00 66.88 111 SER A N 1
ATOM 877 C CA . SER A 1 111 ? 18.528 1.633 18.419 1.00 66.88 111 SER A CA 1
ATOM 878 C C . SER A 1 111 ? 19.160 1.992 17.066 1.00 66.88 111 SER A C 1
ATOM 880 O O . SER A 1 111 ? 19.262 1.141 16.188 1.00 66.88 111 SER A O 1
ATOM 882 N N . LYS A 1 112 ? 19.546 3.249 16.819 1.00 63.28 112 LYS A N 1
ATOM 883 C CA . LYS A 1 112 ? 20.310 3.589 15.614 1.00 63.28 112 LYS A CA 1
ATOM 884 C C . LYS A 1 112 ? 21.783 3.232 15.836 1.00 63.28 112 LYS A C 1
ATOM 886 O O . LYS A 1 112 ? 22.381 3.738 16.785 1.00 63.28 112 LYS A O 1
ATOM 891 N N . PRO A 1 113 ? 22.394 2.403 14.975 1.00 60.22 113 PRO A N 1
ATOM 892 C CA . PRO A 1 113 ? 23.809 2.098 15.089 1.00 60.22 113 PRO A CA 1
ATOM 893 C C . PRO A 1 113 ? 24.617 3.379 14.872 1.00 60.22 113 PRO A C 1
ATOM 895 O O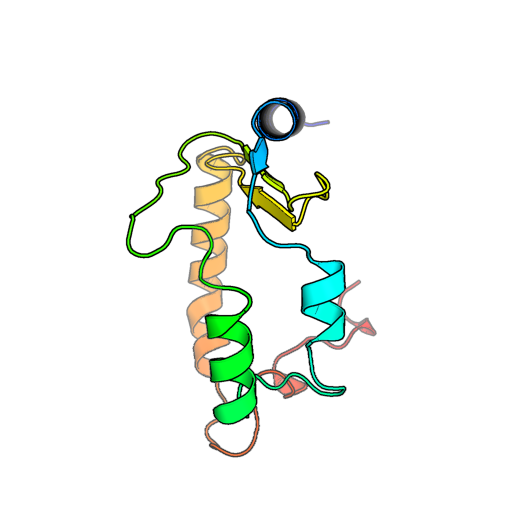 . PRO A 1 113 ? 24.345 4.158 13.959 1.00 60.22 113 PRO A O 1
ATOM 898 N N . SER A 1 114 ? 25.615 3.595 15.727 1.00 59.03 114 SER A N 1
ATOM 899 C CA . SER A 1 114 ? 26.546 4.726 15.637 1.00 59.03 114 SER A CA 1
ATOM 900 C C . SER A 1 114 ? 27.537 4.593 14.476 1.00 59.03 114 SER A C 1
ATOM 902 O O . SER A 1 114 ? 28.201 5.567 14.129 1.00 59.03 114 SER A O 1
ATOM 904 N N . SER A 1 115 ? 27.639 3.406 13.864 1.00 57.28 115 SER A N 1
ATOM 905 C CA . SER A 1 115 ? 28.495 3.158 12.706 1.00 57.28 115 SER A CA 1
ATOM 906 C C . SER A 1 115 ? 27.705 3.250 11.398 1.00 57.28 115 SER A C 1
ATOM 908 O O . SER A 1 115 ? 26.597 2.734 11.262 1.00 57.28 115 SER A O 1
ATOM 910 N N . THR A 1 116 ? 28.326 3.864 10.395 1.00 56.78 116 THR A N 1
ATOM 911 C CA . THR A 1 116 ? 27.841 3.935 9.009 1.00 56.78 116 THR A CA 1
ATOM 912 C C . THR A 1 116 ? 27.951 2.605 8.253 1.00 56.78 116 THR A C 1
ATOM 914 O O . THR A 1 116 ? 27.512 2.521 7.109 1.00 56.78 116 THR A O 1
ATOM 917 N N . THR A 1 117 ? 28.526 1.564 8.866 1.00 55.62 117 THR A N 1
ATOM 918 C CA . THR A 1 117 ? 28.821 0.272 8.223 1.00 55.62 117 THR A CA 1
ATOM 919 C C . THR A 1 117 ? 27.844 -0.844 8.587 1.00 55.62 117 THR A C 1
ATOM 921 O O . THR A 1 117 ? 27.718 -1.801 7.827 1.00 55.62 117 THR A O 1
ATOM 924 N N . ALA A 1 118 ? 27.111 -0.730 9.698 1.00 55.31 118 ALA A N 1
ATOM 925 C CA . ALA A 1 118 ? 26.100 -1.705 10.092 1.00 55.31 118 ALA A CA 1
ATOM 926 C C . ALA A 1 118 ? 24.702 -1.166 9.768 1.00 55.31 118 ALA A C 1
ATOM 928 O O . ALA A 1 118 ? 24.175 -0.287 10.447 1.00 55.31 118 ALA A O 1
ATOM 929 N N . SER A 1 119 ? 24.083 -1.688 8.708 1.00 60.81 119 SER A N 1
ATOM 930 C CA . SER A 1 119 ? 22.694 -1.363 8.381 1.00 60.81 119 SER A CA 1
ATOM 931 C C . SER A 1 119 ? 21.789 -1.766 9.547 1.00 60.81 119 SER A C 1
ATOM 933 O O . SER A 1 119 ? 21.669 -2.948 9.863 1.00 60.81 119 SER A O 1
ATOM 935 N N . TRP A 1 120 ? 21.124 -0.787 10.166 1.00 61.56 120 TRP A N 1
ATOM 936 C CA . TRP A 1 120 ? 20.187 -0.992 11.279 1.00 61.56 120 TRP A CA 1
ATOM 937 C C . TRP A 1 120 ? 19.099 -2.033 10.974 1.00 61.56 120 TRP A C 1
ATOM 939 O O . TRP A 1 120 ? 18.578 -2.660 11.888 1.00 61.56 120 TRP A O 1
ATOM 949 N N . ARG A 1 121 ? 18.796 -2.257 9.688 1.00 59.97 121 ARG A N 1
ATOM 950 C CA . ARG A 1 121 ? 17.816 -3.245 9.214 1.00 59.97 121 ARG A CA 1
ATOM 951 C C . ARG A 1 121 ? 18.237 -4.702 9.420 1.00 59.97 121 ARG A C 1
ATOM 953 O O . ARG A 1 121 ? 17.383 -5.571 9.344 1.00 59.97 121 ARG A O 1
ATOM 960 N N . HIS A 1 122 ? 19.521 -4.964 9.657 1.00 56.47 122 HIS A N 1
ATOM 961 C CA . HIS A 1 122 ? 20.065 -6.321 9.798 1.00 56.47 122 HIS A CA 1
ATOM 962 C C . HIS A 1 122 ? 20.802 -6.529 11.122 1.00 56.47 122 HIS A C 1
ATOM 964 O O . HIS A 1 122 ? 21.478 -7.539 11.288 1.00 56.47 122 HIS A O 1
ATOM 970 N N . ASN A 1 123 ? 20.731 -5.568 12.047 1.00 62.41 123 ASN A N 1
ATOM 971 C CA . ASN A 1 123 ? 21.400 -5.710 13.330 1.00 62.41 123 ASN A CA 1
ATOM 972 C C . ASN A 1 123 ? 20.491 -6.499 14.293 1.00 62.41 123 ASN A C 1
ATOM 974 O O . ASN A 1 123 ? 19.446 -5.973 14.687 1.00 62.41 123 ASN A O 1
ATOM 978 N N . PRO A 1 124 ? 20.869 -7.728 14.693 1.00 62.28 124 PRO A N 1
ATOM 979 C CA . PRO A 1 124 ? 20.054 -8.571 15.567 1.00 62.28 124 PRO A CA 1
ATOM 980 C C . PRO A 1 124 ? 19.839 -7.971 16.963 1.00 62.28 124 PRO A C 1
ATOM 982 O O . PRO A 1 124 ? 18.928 -8.390 17.658 1.00 62.28 124 PRO A O 1
ATOM 985 N N . LEU A 1 125 ? 20.604 -6.948 17.366 1.00 63.69 125 LEU A N 1
ATOM 986 C CA . LEU A 1 125 ? 20.376 -6.223 18.622 1.00 63.69 125 LEU A CA 1
ATOM 987 C C . LEU A 1 125 ? 19.064 -5.418 18.645 1.00 63.69 125 LEU A C 1
ATOM 989 O O . LEU A 1 125 ? 18.648 -4.974 19.712 1.00 63.69 125 LEU A O 1
ATOM 993 N N . TYR A 1 126 ? 18.437 -5.178 17.488 1.00 62.28 126 TYR A N 1
ATOM 994 C CA . TYR A 1 126 ? 17.231 -4.346 17.369 1.00 62.28 126 TYR A CA 1
ATOM 995 C C . TYR A 1 126 ? 15.951 -5.139 17.095 1.00 62.28 126 TYR A C 1
ATOM 997 O O . TYR A 1 126 ? 14.885 -4.540 16.959 1.00 62.28 126 TYR A O 1
ATOM 1005 N N . PHE A 1 127 ? 16.037 -6.468 17.026 1.00 65.38 127 PHE A N 1
ATOM 1006 C CA . PHE A 1 127 ? 14.898 -7.349 16.799 1.00 65.38 127 PHE A CA 1
ATOM 1007 C C . PHE A 1 127 ? 14.909 -8.450 17.853 1.00 65.38 127 PHE A C 1
ATOM 1009 O O . PHE A 1 127 ? 15.959 -9.016 18.145 1.00 65.38 127 PHE A O 1
ATOM 1016 N N . LEU A 1 128 ? 13.744 -8.747 18.427 1.00 60.69 128 LEU A N 1
ATOM 1017 C CA . LEU A 1 128 ? 13.618 -9.887 19.327 1.00 60.69 128 LEU A CA 1
ATOM 1018 C C . LEU A 1 128 ? 13.931 -11.181 18.558 1.00 60.69 128 LEU A C 1
ATOM 1020 O O . LEU A 1 128 ? 13.538 -11.298 17.389 1.00 60.69 128 LEU A O 1
ATOM 1024 N N . PRO A 1 129 ? 14.616 -12.154 19.184 1.00 62.84 129 PRO A N 1
ATOM 1025 C CA . PRO A 1 129 ? 14.752 -13.487 18.621 1.00 62.84 129 PRO A CA 1
ATOM 1026 C C . PRO A 1 129 ? 13.364 -14.058 18.289 1.00 62.84 129 PRO A C 1
ATOM 1028 O O . PRO A 1 129 ? 12.419 -13.825 19.047 1.00 62.84 129 PRO A O 1
ATOM 1031 N N . PRO A 1 130 ? 13.210 -14.822 17.192 1.00 58.97 130 PRO A N 1
ATOM 1032 C CA . PRO A 1 130 ? 11.925 -15.429 16.835 1.00 58.97 130 PRO A CA 1
ATOM 1033 C C . PRO A 1 130 ? 11.308 -16.256 17.974 1.00 58.97 130 PRO A C 1
ATOM 1035 O O . PRO A 1 130 ? 10.093 -16.264 18.136 1.00 58.97 130 PRO A O 1
ATOM 1038 N N . GLU A 1 131 ? 12.161 -16.880 18.791 1.00 74.00 131 GLU A N 1
ATOM 1039 C CA . GLU A 1 131 ? 11.817 -17.664 19.986 1.00 74.00 131 GLU A CA 1
ATOM 1040 C C . GLU A 1 131 ? 11.084 -16.837 21.066 1.00 74.00 131 GLU A C 1
ATOM 1042 O O . GLU A 1 131 ? 10.319 -17.380 21.857 1.00 74.00 131 GLU A O 1
ATOM 1047 N N . GLU A 1 132 ? 11.335 -15.523 21.114 1.00 65.31 132 GLU A N 1
ATOM 1048 C CA . GLU A 1 132 ? 10.824 -14.591 22.131 1.00 65.31 132 GLU A CA 1
ATOM 1049 C C . GLU A 1 132 ? 9.600 -13.794 21.647 1.00 65.31 132 GLU A C 1
ATOM 1051 O O . GLU A 1 132 ? 9.034 -13.001 22.396 1.00 65.31 132 GLU A O 1
ATOM 1056 N N . CYS A 1 133 ? 9.183 -13.986 20.391 1.00 55.06 133 CYS A N 1
ATOM 1057 C CA . CYS A 1 133 ? 8.035 -13.299 19.792 1.00 55.06 133 CYS A CA 1
ATOM 1058 C C . CYS A 1 133 ? 6.692 -14.046 19.968 1.00 55.06 133 CYS A C 1
ATOM 1060 O O . CYS A 1 133 ? 5.715 -13.659 19.321 1.00 55.06 133 CYS A O 1
ATOM 1062 N N . ALA A 1 134 ? 6.648 -15.111 20.780 1.00 44.66 134 ALA A N 1
ATOM 1063 C CA . ALA A 1 134 ? 5.485 -15.990 20.973 1.00 44.66 134 ALA A CA 1
ATOM 1064 C C . ALA A 1 134 ? 4.595 -15.593 22.164 1.00 44.66 134 ALA A C 1
ATOM 1066 O O . ALA A 1 134 ? 5.141 -15.267 23.242 1.00 44.66 134 ALA A O 1
#

Secondary structure (DSSP, 8-state):
--HHHHHHHHHHHHHHHHHHHSEEE-S--HHHHHHTS-SS--S--HHHHHHHHHHS--TTTTS-----S-EEEE-TT--EEEEE-TT-S-HHHHHHHHHHHHHHHHHHHHTS-SSTTS-GGG-GGGS--GGG--

Sequence (134 aa):
MPSAVLLECNGIADALVKAIRNPVRLQWDIDRYCDSLSIQPTGQNKVLEAELERKWPPPFGESEIRIDQPATLVDMHRRILAWILPRVLIPDRQTKMLQATRALHPAIAASKPSSTTASWRHNPLYFLPPEECA

Foldseek 3Di:
DPPVVVVLVVLLVVLVVFALVAEDEFADDVVVLVVLADPDNPVPPVVSVVVSCVVRPDRQPPDPDDDQGWHFYAYPVRHGPDTDRPCSGPPVVVVVVVVVVVVCVVVVVVLDDPDPPDDSVPDVVNDDDPVPPD

Organism: NCBI:txid139825

pLDDT: mean 83.64, std 13.11, range [44.66, 97.62]

Radius of gyration: 20.45 Å; chains: 1; bounding box: 48×33×44 Å